Protein AF-A0A920G1R4-F1 (afdb_monomer_lite)

Sequence (100 aa):
MLQDKLALYAEKQFMYLARHQTPDFARKVLRENIPGVHGEREYRRYYPAGEVTAQLLGLTNVDGHGIAGVELGFEAWLRGVPAKSDLSKIYTVTRYGISV

pLDDT: mean 70.04, std 16.21, range [24.03, 88.5]

Foldseek 3Di:
DVVVVCVVCVVPFDDDPDPPDDPVVQVVVVVVVQPLPDDDDDDDDDDPVPPVCCQACHDADPNRQGDDHVSPVCVVPPVPDDDPDPPVPRGDDDDDDDDD

Secondary structure (DSSP, 8-state):
-HHHHHHHTTT-S---S-SS--HHHHHHHHHT--TT-----------TTTHHHHHHH--B-TTS-B-SHHHHHTHHHHS-PPP---GGG-------PPP-

Structure (mmCIF, N/CA/C/O backbone):
data_AF-A0A920G1R4-F1
#
_entry.id   AF-A0A920G1R4-F1
#
loop_
_atom_site.group_PDB
_atom_site.id
_atom_site.type_symbol
_atom_site.label_atom_id
_atom_site.label_alt_id
_atom_site.label_comp_id
_atom_site.label_asym_id
_atom_site.label_entity_id
_atom_site.label_seq_id
_atom_site.pdbx_PDB_ins_code
_atom_site.Cartn_x
_atom_site.Cartn_y
_atom_site.Cartn_z
_atom_site.occupancy
_atom_site.B_iso_or_equiv
_atom_site.auth_seq_id
_atom_site.auth_comp_id
_atom_site.auth_asym_id
_atom_site.auth_atom_id
_atom_site.pdbx_PDB_model_num
ATOM 1 N N . MET A 1 1 ? -2.738 14.923 17.923 1.00 58.59 1 MET A N 1
ATOM 2 C CA . MET A 1 1 ? -2.378 13.517 18.229 1.00 58.59 1 MET A CA 1
ATOM 3 C C . MET A 1 1 ? -3.436 12.562 17.661 1.00 58.59 1 MET A C 1
ATOM 5 O O . MET A 1 1 ? -4.402 13.030 17.073 1.00 58.59 1 MET A O 1
ATOM 9 N N . LEU A 1 2 ? -3.262 11.234 17.765 1.00 67.19 2 LEU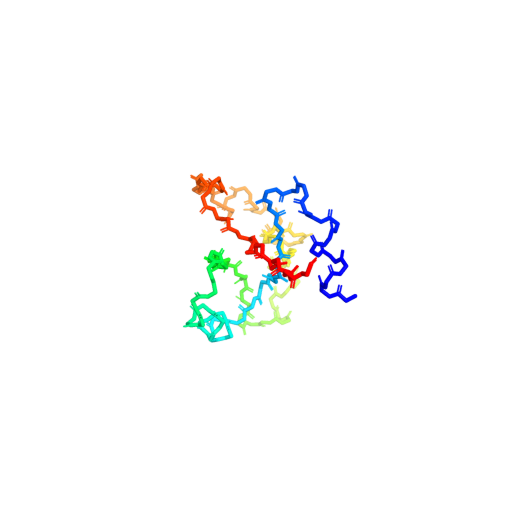 A N 1
ATOM 10 C CA . LEU A 1 2 ? -4.223 10.236 17.244 1.00 67.19 2 LEU A CA 1
ATOM 11 C C . LEU A 1 2 ? -5.642 10.419 17.819 1.00 67.19 2 LEU A C 1
ATOM 13 O O . LEU A 1 2 ? -6.617 10.228 17.103 1.00 67.19 2 LEU A O 1
ATOM 17 N N . GLN A 1 3 ? -5.746 10.857 19.076 1.00 73.69 3 GLN A N 1
ATOM 18 C CA . GLN A 1 3 ? -7.016 11.128 19.760 1.00 73.69 3 GLN A CA 1
ATOM 19 C C . GLN A 1 3 ? -7.860 12.197 19.044 1.00 73.69 3 GLN A C 1
ATOM 21 O O . GLN A 1 3 ? -9.052 11.992 18.834 1.00 73.69 3 GLN A O 1
ATOM 26 N N . ASP A 1 4 ? -7.235 13.271 18.555 1.00 78.38 4 ASP A N 1
ATOM 27 C CA . ASP A 1 4 ? -7.934 14.337 17.819 1.00 78.38 4 ASP A CA 1
ATOM 28 C C . ASP A 1 4 ? -8.475 13.841 16.470 1.00 78.38 4 ASP A C 1
ATOM 30 O O . ASP A 1 4 ? -9.553 14.236 16.030 1.00 78.38 4 ASP A O 1
ATOM 34 N N . LYS A 1 5 ? -7.741 12.928 15.814 1.00 70.00 5 LYS A N 1
ATOM 35 C CA . LYS A 1 5 ? -8.205 12.283 14.578 1.00 70.00 5 LYS A CA 1
ATOM 36 C C . LYS A 1 5 ? -9.390 11.360 14.848 1.00 70.00 5 LYS A C 1
ATOM 38 O O . LYS A 1 5 ? -10.325 11.355 14.062 1.00 70.00 5 LYS A O 1
ATOM 43 N N . LEU A 1 6 ? -9.387 10.623 15.956 1.00 77.00 6 LEU A N 1
ATOM 44 C CA . LEU A 1 6 ? -10.520 9.771 16.326 1.00 77.00 6 LEU A CA 1
ATOM 45 C C . LEU A 1 6 ? -11.782 10.600 16.593 1.00 77.00 6 LEU A C 1
ATOM 47 O O . LEU A 1 6 ? -12.852 10.228 16.125 1.00 77.00 6 LEU A O 1
ATOM 51 N N . ALA A 1 7 ? -11.650 11.749 17.261 1.00 75.62 7 ALA A N 1
ATOM 52 C CA . ALA A 1 7 ? -12.766 12.667 17.488 1.00 75.62 7 ALA A CA 1
ATOM 53 C C . ALA A 1 7 ? -13.328 13.239 16.172 1.00 75.62 7 ALA A C 1
ATOM 55 O O . ALA A 1 7 ? -14.539 13.259 15.973 1.00 75.62 7 ALA A O 1
ATOM 56 N N . LEU A 1 8 ? -12.458 13.633 15.236 1.00 77.12 8 LEU A N 1
ATOM 57 C CA . LEU A 1 8 ? -12.865 14.168 13.930 1.00 77.12 8 LEU A CA 1
ATOM 58 C C . LEU A 1 8 ? -13.582 13.131 13.044 1.00 77.12 8 LEU A C 1
ATOM 60 O O . LEU A 1 8 ? -14.376 13.486 12.175 1.00 77.12 8 LEU A O 1
ATOM 64 N N . TYR A 1 9 ? -13.278 11.850 13.241 1.00 70.94 9 TYR A N 1
ATOM 65 C CA . TYR A 1 9 ? -13.869 10.739 12.497 1.00 70.94 9 TYR A CA 1
ATOM 66 C C . TYR A 1 9 ? -14.948 10.003 13.307 1.00 70.94 9 TYR A C 1
ATOM 68 O O . TYR A 1 9 ? -15.400 8.954 12.865 1.00 70.94 9 TYR A O 1
ATOM 76 N N . ALA A 1 10 ? -15.405 10.548 14.442 1.00 72.81 10 ALA A N 1
ATOM 77 C CA . ALA A 1 10 ? -16.384 9.894 15.317 1.00 72.81 10 ALA A CA 1
ATOM 78 C C . ALA A 1 10 ? -17.729 9.605 14.624 1.00 72.81 10 ALA A C 1
ATOM 80 O O . ALA A 1 10 ? -18.373 8.603 14.921 1.00 72.81 10 ALA A O 1
ATOM 81 N N . GLU A 1 11 ? -18.132 10.452 13.674 1.00 75.38 11 GLU A N 1
ATOM 82 C CA . GLU A 1 11 ? -19.344 10.263 12.861 1.00 75.38 11 GLU A CA 1
ATOM 83 C C . GLU A 1 11 ? -19.083 9.475 11.565 1.00 75.38 11 GLU A C 1
ATOM 85 O O . GLU A 1 11 ? -20.011 9.133 10.832 1.00 75.38 11 GLU A O 1
ATOM 90 N N . LYS A 1 12 ? -17.816 9.183 11.250 1.00 69.00 12 LYS A N 1
ATOM 91 C CA . LYS A 1 12 ? -17.422 8.475 10.032 1.00 69.00 12 LYS A CA 1
ATOM 92 C C . LYS A 1 12 ? -17.278 6.988 10.318 1.00 69.00 12 LYS A C 1
ATOM 94 O O . LYS A 1 12 ? -16.675 6.568 11.295 1.00 69.00 12 LYS A O 1
ATOM 99 N N . GLN A 1 13 ? -17.766 6.173 9.391 1.00 67.06 13 GLN A N 1
ATOM 100 C CA . GLN A 1 13 ? -17.692 4.716 9.507 1.00 67.06 13 GLN A CA 1
ATOM 101 C C . GLN A 1 13 ? -16.306 4.149 9.149 1.00 67.06 13 GLN A C 1
ATOM 103 O O . GLN A 1 13 ? -16.081 2.952 9.297 1.00 67.06 13 GLN A O 1
ATOM 108 N N . PHE A 1 14 ? -15.382 4.988 8.661 1.00 70.50 14 PHE A N 1
ATOM 109 C CA . PHE A 1 14 ? -14.089 4.553 8.142 1.00 70.50 14 PHE A CA 1
ATOM 110 C C . PHE A 1 14 ? -12.985 5.605 8.329 1.00 70.50 14 PHE A C 1
ATOM 112 O O . PHE A 1 14 ? -13.183 6.791 8.049 1.00 70.50 14 PHE A O 1
ATOM 119 N N . MET A 1 15 ? -11.799 5.148 8.745 1.00 73.94 15 MET A N 1
ATOM 120 C CA . MET A 1 15 ? -10.576 5.946 8.821 1.00 73.94 15 MET A CA 1
ATOM 121 C C . MET A 1 15 ? -9.343 5.062 8.592 1.00 73.94 15 MET A C 1
ATOM 123 O O . MET A 1 15 ? -9.155 4.059 9.278 1.00 73.94 15 MET A O 1
ATOM 127 N N . TYR A 1 16 ? -8.449 5.470 7.687 1.00 73.50 16 TYR A N 1
ATOM 128 C CA . TYR A 1 16 ? -7.135 4.836 7.561 1.00 73.50 16 TYR A CA 1
ATOM 129 C C . TYR A 1 16 ? -6.268 5.146 8.790 1.00 73.50 16 TYR A C 1
ATOM 13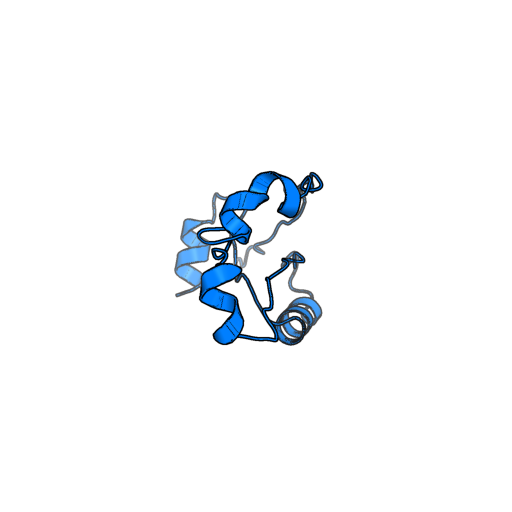1 O O . TYR A 1 16 ? -5.992 6.310 9.083 1.00 73.50 16 TYR A O 1
ATOM 139 N N . LEU A 1 17 ? -5.792 4.101 9.474 1.00 78.44 17 LEU A N 1
ATOM 140 C CA . LEU A 1 17 ? -4.836 4.233 10.580 1.00 78.44 17 LEU A CA 1
ATOM 141 C C . LEU A 1 17 ? -3.401 4.392 10.063 1.00 78.44 17 LEU A C 1
ATOM 143 O O . LEU A 1 17 ? -2.689 5.309 10.466 1.00 78.44 17 LEU A O 1
ATOM 147 N N . ALA A 1 18 ? -2.993 3.511 9.149 1.00 79.88 18 ALA A N 1
ATOM 148 C CA . ALA A 1 18 ? -1.699 3.542 8.481 1.00 79.88 18 ALA A CA 1
ATOM 149 C C . ALA A 1 18 ? -1.766 2.747 7.168 1.00 79.88 18 ALA A C 1
ATOM 151 O O . ALA A 1 18 ? -2.415 1.705 7.115 1.00 79.88 18 ALA A O 1
ATOM 152 N N . ARG A 1 19 ? -1.074 3.220 6.126 1.00 79.44 19 ARG A N 1
ATOM 153 C CA . ARG A 1 19 ? -0.928 2.535 4.826 1.00 79.44 19 ARG A CA 1
ATOM 154 C C . ARG A 1 19 ? 0.523 2.112 4.605 1.00 79.44 19 ARG A C 1
ATOM 156 O O . ARG A 1 19 ? 1.414 2.602 5.306 1.00 79.44 19 ARG A O 1
ATOM 163 N N . HIS A 1 20 ? 0.759 1.198 3.663 1.00 75.81 20 HIS A N 1
ATOM 164 C CA . HIS A 1 20 ? 2.101 0.747 3.252 1.00 75.81 20 HIS A CA 1
ATOM 165 C C . HIS A 1 20 ? 3.021 0.267 4.389 1.00 75.81 20 HIS A C 1
ATOM 167 O O . HIS A 1 20 ? 4.240 0.450 4.340 1.00 75.81 20 HIS A O 1
ATOM 173 N N . GLN A 1 21 ? 2.446 -0.344 5.425 1.00 82.00 21 GLN A N 1
ATOM 174 C CA . GLN A 1 21 ? 3.226 -0.918 6.516 1.00 82.00 21 GLN A CA 1
ATOM 175 C C . GLN A 1 21 ? 3.934 -2.196 6.068 1.00 82.00 21 GLN A C 1
ATOM 177 O O . GLN A 1 21 ? 3.445 -2.927 5.203 1.00 82.00 21 GLN A O 1
ATOM 182 N N . THR A 1 22 ? 5.089 -2.489 6.669 1.00 79.75 22 THR A N 1
ATOM 183 C CA . THR A 1 22 ? 5.774 -3.753 6.387 1.00 79.75 22 THR A CA 1
ATOM 184 C C . THR A 1 22 ? 4.889 -4.926 6.821 1.00 79.75 22 THR A C 1
ATOM 186 O O . THR A 1 22 ? 4.171 -4.815 7.822 1.00 79.75 22 THR A O 1
ATOM 189 N N . PRO A 1 23 ? 4.949 -6.077 6.125 1.00 77.38 23 PRO A N 1
ATOM 190 C CA . PRO A 1 23 ? 4.160 -7.244 6.508 1.00 77.38 23 PRO A CA 1
ATOM 191 C C . PRO A 1 23 ? 4.388 -7.666 7.962 1.00 77.38 23 PRO A C 1
ATOM 193 O O . PRO A 1 23 ? 3.471 -8.148 8.617 1.00 77.38 23 PRO A O 1
ATOM 196 N N . ASP A 1 24 ? 5.602 -7.472 8.479 1.00 81.31 24 ASP A N 1
ATOM 197 C CA . ASP A 1 24 ? 5.936 -7.821 9.855 1.00 81.31 24 ASP A CA 1
ATOM 198 C C . ASP A 1 24 ? 5.282 -6.902 10.887 1.00 81.31 24 ASP A C 1
ATOM 200 O O . AS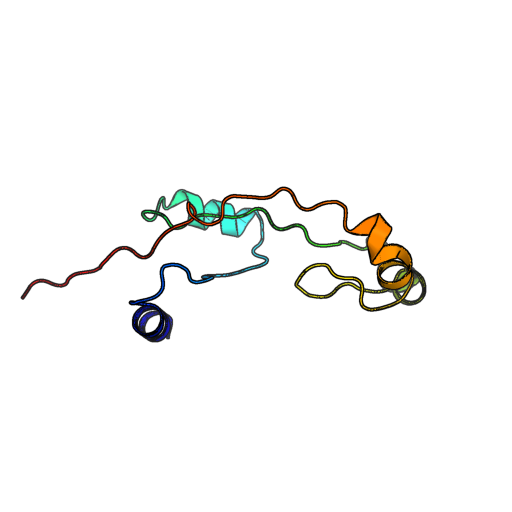P A 1 24 ? 4.645 -7.376 11.831 1.00 81.31 24 ASP A O 1
ATOM 204 N N . PHE A 1 25 ? 5.342 -5.591 10.651 1.00 7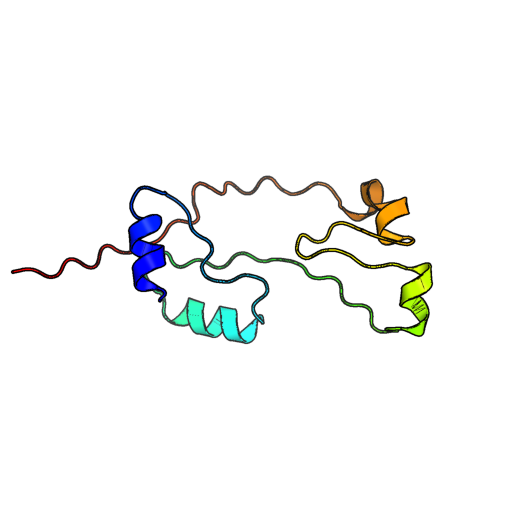9.19 25 PHE A N 1
ATOM 205 C CA . PHE A 1 25 ? 4.671 -4.616 11.499 1.00 79.19 25 PHE A CA 1
ATOM 206 C C . PHE A 1 25 ? 3.152 -4.815 11.480 1.00 79.19 25 PHE A C 1
ATOM 208 O O . PHE A 1 25 ? 2.524 -4.869 12.537 1.00 79.19 25 PHE A O 1
ATOM 215 N N . ALA A 1 26 ? 2.570 -5.009 10.292 1.00 77.88 26 ALA A N 1
ATOM 216 C CA . ALA A 1 26 ? 1.144 -5.280 10.143 1.00 77.88 26 ALA A CA 1
ATOM 217 C C . ALA A 1 26 ? 0.725 -6.536 10.925 1.00 77.88 26 ALA A C 1
ATOM 219 O O . ALA A 1 26 ? -0.236 -6.491 11.688 1.00 77.88 26 ALA A O 1
ATOM 220 N N . ARG A 1 27 ? 1.484 -7.638 10.826 1.00 82.19 27 ARG A N 1
ATOM 221 C CA . ARG A 1 27 ? 1.227 -8.852 11.621 1.00 82.19 27 ARG A CA 1
ATOM 222 C C . ARG A 1 27 ? 1.324 -8.599 13.118 1.00 82.19 27 ARG A C 1
ATOM 224 O O . ARG A 1 27 ? 0.525 -9.147 13.869 1.00 82.19 27 ARG A O 1
ATOM 231 N N . LYS A 1 28 ? 2.294 -7.801 13.570 1.00 85.19 28 LYS A N 1
ATOM 232 C CA . LYS A 1 28 ? 2.428 -7.463 14.990 1.00 85.19 28 LYS A CA 1
ATOM 233 C C . LYS A 1 28 ? 1.174 -6.761 15.503 1.00 85.19 28 LYS A C 1
ATOM 235 O O . LYS A 1 28 ? 0.617 -7.226 16.483 1.00 85.19 28 LYS A O 1
ATOM 240 N N . VAL A 1 29 ? 0.703 -5.732 14.802 1.00 80.75 29 VAL A N 1
ATOM 241 C CA . VAL A 1 29 ? -0.504 -4.983 15.184 1.00 80.75 29 VAL A CA 1
ATOM 242 C C . VAL A 1 29 ? -1.758 -5.858 15.120 1.00 80.75 29 VAL A C 1
ATOM 244 O O . VAL A 1 29 ? -2.568 -5.833 16.039 1.00 80.75 29 VAL A O 1
ATOM 247 N N . LEU A 1 30 ? -1.910 -6.676 14.075 1.00 80.25 30 LEU A N 1
ATOM 248 C CA . LEU A 1 30 ? -3.081 -7.546 13.922 1.00 80.25 30 LEU A CA 1
ATOM 249 C C . LEU A 1 30 ? -3.148 -8.665 14.971 1.00 80.25 30 LEU A C 1
ATOM 251 O O . LEU A 1 30 ? -4.241 -9.107 15.314 1.00 80.25 30 LEU A O 1
ATOM 255 N N . ARG A 1 31 ? -2.005 -9.110 15.512 1.00 88.50 31 ARG A N 1
ATOM 256 C CA . ARG A 1 31 ? -1.966 -10.096 16.607 1.00 88.50 31 ARG A CA 1
ATOM 257 C C . ARG A 1 31 ? -2.502 -9.561 17.929 1.00 88.50 31 ARG A C 1
ATOM 259 O O . ARG A 1 31 ? -2.958 -10.362 18.735 1.00 88.50 31 ARG A O 1
ATOM 266 N N . GLU A 1 32 ? -2.484 -8.247 18.134 1.00 86.06 32 GLU A N 1
ATOM 267 C CA . GLU A 1 32 ? -3.063 -7.625 19.332 1.00 86.06 32 GLU A CA 1
ATOM 268 C C . GLU A 1 32 ? -4.599 -7.735 19.356 1.00 86.06 32 GLU A C 1
ATOM 270 O O . GLU A 1 32 ? -5.220 -7.423 20.367 1.00 86.06 32 GLU A O 1
ATOM 275 N N . ASN A 1 33 ? -5.215 -8.186 18.251 1.00 80.31 33 ASN A N 1
ATOM 276 C CA . ASN A 1 33 ? -6.647 -8.461 18.122 1.00 80.31 33 ASN A CA 1
ATOM 277 C C . ASN A 1 33 ? -7.533 -7.314 18.638 1.00 80.31 33 ASN A C 1
ATOM 279 O O . ASN A 1 33 ? -8.560 -7.531 19.284 1.00 80.31 33 ASN A O 1
ATOM 283 N N . ILE A 1 34 ? -7.102 -6.078 18.372 1.00 80.88 34 ILE A N 1
ATOM 284 C CA . ILE A 1 34 ? -7.824 -4.870 18.766 1.00 80.88 34 ILE A CA 1
ATOM 285 C C . ILE A 1 34 ? -9.164 -4.901 18.024 1.00 80.88 34 ILE A C 1
ATOM 287 O O . ILE A 1 34 ? -9.136 -4.926 16.790 1.00 80.88 34 ILE A O 1
ATOM 291 N N . PRO A 1 35 ? -10.314 -4.924 18.732 1.00 75.00 35 PRO A N 1
ATOM 292 C CA . PRO A 1 35 ? -11.616 -5.148 18.119 1.00 75.00 35 PRO A CA 1
ATOM 293 C C . PRO A 1 35 ? -11.813 -4.239 16.921 1.00 75.00 35 PRO A C 1
ATOM 295 O O . PRO A 1 35 ? -11.772 -3.037 17.112 1.00 75.00 35 PRO A O 1
ATOM 298 N N . GLY A 1 36 ? -11.914 -4.901 15.760 1.00 72.25 36 GLY A N 1
ATOM 299 C CA . GLY A 1 36 ? -12.006 -4.500 14.350 1.00 72.25 36 GLY A CA 1
ATOM 300 C C . GLY A 1 36 ? -10.959 -3.551 13.748 1.00 72.25 36 GLY A C 1
ATOM 301 O O . GLY A 1 36 ? -11.141 -3.027 12.645 1.00 72.25 36 GLY A O 1
ATOM 302 N N . VAL A 1 37 ? -9.806 -3.373 14.387 1.00 77.38 37 VAL A N 1
ATOM 303 C CA . VAL A 1 37 ? -8.630 -2.999 13.599 1.00 77.38 37 VAL A CA 1
ATOM 304 C C . VAL A 1 37 ? -8.380 -4.142 12.617 1.00 77.38 37 VAL A C 1
ATOM 306 O O . VAL A 1 37 ? -8.131 -5.280 13.010 1.00 77.38 37 VAL A O 1
ATOM 309 N N . HIS A 1 38 ? -8.458 -3.839 11.327 1.00 74.75 38 HIS A N 1
ATOM 310 C CA . HIS A 1 38 ? -8.296 -4.812 10.258 1.00 74.75 38 HIS A CA 1
ATOM 311 C C . HIS A 1 38 ? -7.134 -4.413 9.353 1.00 74.75 38 HIS A C 1
ATOM 313 O O . HIS A 1 38 ? -6.792 -3.237 9.226 1.00 74.75 38 HIS A O 1
ATOM 319 N N . GLY A 1 39 ? -6.518 -5.411 8.724 1.00 76.56 39 GLY A N 1
ATOM 320 C CA . GLY A 1 39 ? -5.462 -5.207 7.744 1.00 76.56 39 GLY A CA 1
ATOM 321 C C . GLY A 1 39 ? -5.977 -5.503 6.348 1.00 76.56 39 GLY A C 1
ATOM 322 O O . GLY A 1 39 ? -6.642 -6.514 6.132 1.00 76.56 39 GLY A O 1
ATOM 323 N N . GLU A 1 40 ? -5.619 -4.645 5.403 1.00 78.31 40 GLU A N 1
ATOM 324 C CA . GLU A 1 40 ? -5.847 -4.862 3.981 1.00 78.31 40 GLU A CA 1
ATOM 325 C C . GLU A 1 40 ? -4.511 -5.127 3.286 1.00 78.31 40 GLU A C 1
ATOM 327 O O . GLU A 1 40 ? -3.483 -4.521 3.609 1.00 78.31 40 GLU A O 1
ATOM 332 N N . ARG A 1 41 ? -4.508 -6.071 2.341 1.00 74.50 41 ARG A N 1
ATOM 333 C CA . ARG A 1 41 ? -3.310 -6.381 1.565 1.00 74.50 41 ARG A CA 1
ATOM 334 C C . ARG A 1 41 ? -3.182 -5.389 0.417 1.00 74.50 41 ARG A C 1
ATOM 336 O O . ARG A 1 41 ? -3.815 -5.549 -0.620 1.00 74.50 41 ARG A O 1
ATOM 343 N N . GLU A 1 42 ? -2.295 -4.422 0.589 1.00 69.44 42 GLU A N 1
ATOM 344 C CA . GLU A 1 42 ? -1.882 -3.515 -0.478 1.00 69.44 42 GLU A CA 1
ATOM 345 C C . GLU A 1 42 ? -0.634 -4.059 -1.194 1.00 69.44 42 GLU A C 1
ATOM 347 O O . GLU A 1 42 ? 0.267 -4.632 -0.573 1.00 69.44 42 GLU A O 1
ATOM 352 N N . TYR A 1 43 ? -0.566 -3.869 -2.511 1.00 70.81 43 TYR A N 1
ATOM 353 C CA . TYR A 1 43 ? 0.603 -4.220 -3.315 1.00 70.81 43 TYR A CA 1
ATOM 354 C C . TYR A 1 43 ? 1.420 -2.965 -3.620 1.00 70.81 43 TYR A C 1
ATOM 356 O O . TYR A 1 43 ? 0.869 -1.925 -3.966 1.00 70.81 43 TYR A O 1
ATOM 364 N N . ARG A 1 44 ? 2.749 -3.071 -3.525 1.00 70.94 44 ARG A N 1
ATOM 365 C CA . ARG A 1 44 ? 3.689 -2.007 -3.895 1.00 70.94 44 ARG A CA 1
ATOM 366 C C . ARG A 1 44 ? 4.670 -2.535 -4.936 1.00 70.94 44 ARG A C 1
ATOM 368 O O . ARG A 1 44 ? 5.179 -3.645 -4.786 1.00 70.94 44 ARG A O 1
ATOM 375 N N . ARG A 1 45 ? 4.945 -1.739 -5.974 1.00 76.88 45 ARG A N 1
ATOM 376 C CA . ARG A 1 45 ? 5.946 -2.074 -6.996 1.00 76.88 45 ARG A CA 1
ATOM 377 C C . ARG A 1 45 ? 7.354 -2.045 -6.395 1.00 76.88 45 ARG A C 1
ATOM 379 O O . ARG A 1 45 ? 7.699 -1.134 -5.641 1.00 76.88 45 ARG A O 1
ATOM 386 N N . TYR A 1 46 ? 8.149 -3.053 -6.735 1.00 75.94 46 TYR A N 1
ATOM 387 C CA . TYR A 1 46 ? 9.564 -3.158 -6.392 1.00 75.94 46 TYR A CA 1
ATOM 388 C C . TYR A 1 46 ? 10.361 -3.283 -7.689 1.00 75.94 46 TYR A C 1
ATOM 390 O O . TYR A 1 46 ? 10.024 -4.120 -8.524 1.00 75.94 46 TYR A O 1
ATOM 398 N N . TYR A 1 47 ? 11.395 -2.454 -7.848 1.00 74.88 47 TYR A N 1
ATOM 399 C CA . TYR A 1 47 ? 12.238 -2.389 -9.044 1.00 74.88 47 TYR A CA 1
ATOM 400 C C . TYR A 1 47 ? 13.658 -2.871 -8.695 1.00 74.88 47 TYR A C 1
ATOM 402 O O . TYR A 1 47 ? 14.466 -2.067 -8.229 1.00 74.88 47 TYR A O 1
ATOM 410 N N . PRO A 1 48 ? 13.988 -4.165 -8.889 1.00 73.81 48 PRO A N 1
ATOM 411 C CA . PRO A 1 48 ? 15.258 -4.745 -8.436 1.00 73.81 48 PRO A CA 1
ATOM 412 C C . PRO A 1 48 ? 16.498 -4.109 -9.080 1.00 73.81 48 PRO A C 1
ATOM 414 O O . PRO A 1 48 ? 17.549 -4.045 -8.454 1.00 73.81 48 PRO A O 1
ATOM 417 N N . ALA A 1 49 ? 16.369 -3.628 -10.322 1.00 73.94 49 ALA A N 1
ATOM 418 C CA . ALA A 1 49 ? 17.439 -2.964 -11.070 1.00 73.94 49 ALA A CA 1
ATOM 419 C C . ALA A 1 49 ? 17.549 -1.449 -10.785 1.00 73.94 49 ALA A C 1
ATOM 421 O O . ALA A 1 49 ? 18.423 -0.779 -11.335 1.00 73.94 49 ALA A O 1
ATOM 422 N N . GLY A 1 50 ? 16.681 -0.911 -9.920 1.00 72.62 50 GLY A N 1
ATOM 423 C CA . GLY A 1 50 ? 16.749 0.462 -9.426 1.00 72.62 50 GLY A CA 1
ATOM 424 C C . GLY A 1 50 ? 16.845 1.525 -10.526 1.00 72.62 50 GLY A C 1
ATOM 425 O O . GLY A 1 50 ? 16.058 1.542 -11.476 1.00 72.62 50 GLY A O 1
ATOM 426 N N . GLU A 1 51 ? 17.819 2.424 -10.365 1.00 67.94 51 GLU A N 1
ATOM 427 C CA . GLU A 1 51 ? 18.010 3.633 -11.177 1.00 67.94 51 GLU A CA 1
ATOM 428 C C . GLU A 1 51 ? 18.270 3.340 -12.660 1.00 67.94 51 GLU A C 1
ATOM 430 O O . GLU A 1 51 ? 17.768 4.059 -13.523 1.00 67.94 51 GLU A O 1
ATOM 435 N N . VAL A 1 52 ? 18.958 2.236 -12.968 1.00 69.88 52 VAL A N 1
ATOM 436 C CA . VAL A 1 52 ? 19.353 1.870 -14.341 1.00 69.88 52 VAL A CA 1
ATOM 437 C C . VAL A 1 52 ? 18.134 1.672 -15.246 1.00 69.88 52 VAL A C 1
ATOM 439 O O . VAL A 1 52 ? 18.176 1.968 -16.437 1.00 69.88 52 VAL A O 1
ATOM 442 N N . THR A 1 53 ? 17.022 1.205 -14.676 1.00 70.56 53 THR A N 1
ATOM 443 C CA . THR A 1 53 ? 15.762 0.993 -15.400 1.00 70.56 53 THR A CA 1
ATOM 444 C C . THR A 1 53 ? 14.731 2.093 -15.171 1.00 70.56 53 THR A C 1
ATOM 446 O O . THR A 1 53 ? 13.737 2.136 -15.890 1.00 70.56 53 THR A O 1
ATOM 449 N N . ALA A 1 54 ? 14.941 2.988 -14.201 1.00 69.56 54 ALA A N 1
ATOM 450 C CA . ALA A 1 54 ? 13.923 3.935 -13.743 1.00 69.56 54 ALA A CA 1
ATOM 451 C C . ALA A 1 54 ? 13.481 4.925 -14.833 1.00 69.56 54 ALA A C 1
ATOM 453 O O . ALA A 1 54 ? 12.304 5.272 -14.901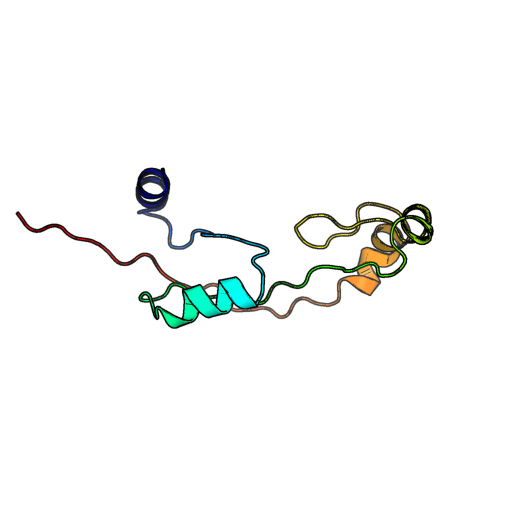 1.00 69.56 54 ALA A O 1
ATOM 454 N N . GLN A 1 55 ? 14.399 5.341 -15.712 1.00 73.00 55 GLN A N 1
ATOM 455 C CA . GLN A 1 55 ? 14.095 6.288 -16.793 1.00 73.00 55 GLN A CA 1
ATOM 456 C C . GLN A 1 55 ? 13.199 5.684 -17.884 1.00 73.00 55 GLN A C 1
ATOM 458 O O . GLN A 1 55 ? 12.361 6.385 -18.444 1.00 73.00 55 GLN A O 1
ATOM 463 N N . LEU A 1 56 ? 13.357 4.388 -18.175 1.00 74.75 56 LEU A N 1
ATOM 464 C CA . LEU A 1 56 ? 12.569 3.685 -19.192 1.00 74.75 56 LEU A CA 1
ATOM 465 C C . LEU A 1 56 ? 11.286 3.099 -18.601 1.00 74.75 56 LEU A C 1
ATOM 467 O O . LEU A 1 56 ? 10.194 3.321 -19.119 1.00 74.75 56 LEU A O 1
ATOM 471 N N . LEU A 1 57 ? 11.411 2.360 -17.500 1.00 80.25 57 LEU A N 1
ATOM 472 C CA . LEU A 1 57 ? 10.290 1.682 -16.858 1.00 80.25 57 LEU A CA 1
ATOM 473 C C . LEU A 1 57 ? 9.307 2.686 -16.247 1.00 80.25 57 LEU A C 1
ATOM 475 O O . LEU A 1 57 ? 8.098 2.510 -16.361 1.00 80.25 57 LEU A O 1
ATOM 479 N N . GLY A 1 58 ? 9.824 3.781 -15.689 1.00 80.94 58 GLY A N 1
ATOM 480 C CA . GLY A 1 58 ? 9.027 4.792 -15.013 1.00 80.94 58 GLY A CA 1
ATOM 481 C C . GLY A 1 58 ? 8.714 4.441 -13.560 1.00 80.94 58 GLY A C 1
ATOM 482 O O . GLY A 1 58 ? 9.269 3.511 -12.978 1.00 80.94 58 GLY A O 1
ATOM 483 N N . LEU A 1 59 ? 7.851 5.250 -12.949 1.00 81.19 59 LEU A N 1
ATOM 484 C CA . LEU A 1 59 ? 7.500 5.169 -11.532 1.00 81.19 59 LEU A CA 1
ATOM 485 C C . LEU A 1 59 ? 5.983 5.089 -11.365 1.00 81.19 59 LEU A C 1
ATOM 487 O O . LEU A 1 59 ? 5.229 5.508 -12.244 1.00 81.19 59 LEU A O 1
ATOM 491 N N . THR A 1 60 ? 5.550 4.614 -10.197 1.00 80.81 60 THR A N 1
ATOM 492 C CA . THR A 1 60 ? 4.146 4.625 -9.770 1.00 80.81 60 THR A CA 1
ATOM 493 C C . THR A 1 60 ? 3.953 5.513 -8.542 1.00 80.81 60 THR A C 1
ATOM 495 O O . THR A 1 60 ? 4.862 5.638 -7.718 1.00 80.81 60 THR A O 1
ATOM 498 N N . ASN A 1 61 ? 2.766 6.093 -8.378 1.00 81.81 61 ASN A N 1
ATOM 499 C CA . ASN A 1 61 ? 2.396 6.834 -7.171 1.00 81.81 61 ASN A CA 1
ATOM 500 C C . ASN A 1 61 ? 2.085 5.897 -5.977 1.00 81.81 61 ASN A C 1
ATOM 502 O O . ASN A 1 61 ? 2.206 4.673 -6.071 1.00 81.81 61 ASN A O 1
ATOM 506 N N . VAL A 1 62 ? 1.678 6.481 -4.842 1.00 74.75 62 VAL A N 1
ATOM 507 C CA . VAL A 1 62 ? 1.315 5.743 -3.611 1.00 74.75 62 VAL A CA 1
ATOM 508 C C . VAL A 1 62 ? 0.121 4.803 -3.794 1.00 74.75 62 VAL A C 1
ATOM 510 O O . VAL A 1 62 ? 0.025 3.795 -3.106 1.00 74.75 62 VAL A O 1
ATOM 513 N N . ASP A 1 63 ? -0.742 5.081 -4.766 1.00 76.62 63 ASP A N 1
ATOM 514 C CA . ASP A 1 63 ? -1.901 4.251 -5.098 1.00 76.62 63 ASP A CA 1
ATOM 515 C C . ASP A 1 63 ? -1.599 3.249 -6.230 1.00 76.62 63 ASP A C 1
ATOM 517 O O . ASP A 1 63 ? -2.485 2.542 -6.701 1.00 76.62 63 ASP A O 1
ATOM 521 N N . GLY A 1 64 ? -0.333 3.153 -6.656 1.00 75.50 64 GLY A N 1
ATOM 522 C CA . GLY A 1 64 ? 0.127 2.190 -7.654 1.00 75.50 64 GLY A CA 1
ATOM 523 C C . GLY A 1 64 ? -0.162 2.574 -9.107 1.00 75.50 64 GLY A C 1
ATOM 524 O O . GLY A 1 64 ? 0.006 1.731 -9.984 1.00 75.50 64 GLY A O 1
ATOM 525 N N . HIS A 1 65 ? -0.574 3.813 -9.388 1.00 82.69 65 HIS A N 1
ATOM 526 C CA . HIS A 1 65 ? -0.786 4.287 -10.760 1.00 82.69 65 HIS A CA 1
ATOM 527 C C . HIS A 1 65 ? 0.536 4.726 -11.376 1.00 82.69 65 HIS A C 1
ATOM 529 O O . HIS A 1 65 ? 1.307 5.437 -10.725 1.00 82.69 65 HIS A O 1
ATOM 535 N N . GLY A 1 66 ? 0.779 4.337 -12.627 1.00 83.94 66 GLY A N 1
ATOM 536 C CA . GLY A 1 66 ? 1.925 4.808 -13.397 1.00 83.94 66 GLY A CA 1
ATOM 537 C C . GLY A 1 66 ? 1.892 6.326 -13.558 1.00 83.94 66 GLY A C 1
ATOM 538 O O . GLY A 1 66 ? 0.854 6.899 -13.863 1.00 83.94 66 GLY A O 1
ATOM 539 N N . ILE A 1 67 ? 3.026 6.988 -13.331 1.00 87.38 67 ILE A N 1
ATOM 540 C CA . ILE A 1 67 ? 3.167 8.446 -13.504 1.00 87.38 67 ILE A CA 1
ATOM 541 C C . ILE A 1 67 ? 4.203 8.820 -14.568 1.00 87.38 67 ILE A C 1
ATOM 543 O O . ILE A 1 67 ? 4.259 9.971 -14.988 1.00 87.38 67 ILE A O 1
ATOM 547 N N . ALA A 1 68 ? 5.025 7.866 -15.006 1.00 85.38 68 ALA A N 1
ATOM 548 C CA . ALA A 1 68 ? 6.032 8.062 -16.044 1.00 85.38 68 ALA A CA 1
ATOM 549 C C . ALA A 1 68 ? 6.360 6.739 -16.749 1.00 85.38 68 ALA A C 1
ATOM 551 O O . ALA A 1 68 ? 6.006 5.667 -16.256 1.00 85.38 68 ALA A O 1
ATOM 552 N N . GLY A 1 69 ? 7.082 6.831 -17.869 1.00 86.12 69 GLY A N 1
ATOM 553 C CA . GLY A 1 69 ? 7.672 5.689 -18.571 1.00 86.12 69 GLY A CA 1
ATOM 554 C C . GLY A 1 69 ? 6.657 4.644 -19.033 1.00 86.12 69 GLY A C 1
ATOM 555 O O . GLY A 1 69 ? 5.501 4.952 -19.335 1.00 86.12 69 GLY A O 1
ATOM 556 N N . VAL A 1 70 ? 7.109 3.393 -19.087 1.00 85.06 70 VAL A N 1
ATOM 557 C CA . VAL A 1 70 ? 6.287 2.231 -19.454 1.00 85.06 70 VAL A CA 1
ATOM 558 C C . VAL A 1 70 ? 5.107 2.035 -18.495 1.00 85.06 70 VAL A C 1
ATOM 560 O O . VAL A 1 70 ? 4.019 1.707 -18.960 1.00 85.06 70 VAL A O 1
ATOM 563 N N . GLU A 1 71 ? 5.278 2.288 -17.195 1.00 84.31 71 GLU A N 1
ATOM 564 C CA . GLU A 1 71 ? 4.198 2.181 -16.199 1.00 84.31 71 GLU A CA 1
ATOM 565 C C . GLU A 1 71 ? 2.998 3.083 -16.542 1.00 84.31 71 GLU A C 1
ATOM 567 O O . GLU A 1 71 ? 1.854 2.652 -16.418 1.00 84.31 71 GLU A O 1
ATOM 572 N N . LEU A 1 72 ? 3.239 4.312 -17.022 1.00 84.31 72 LEU A N 1
ATOM 573 C CA . LEU A 1 72 ? 2.169 5.204 -17.492 1.00 84.31 72 LEU A CA 1
ATOM 574 C C . LEU A 1 72 ? 1.633 4.777 -18.866 1.00 84.31 72 LEU A C 1
ATOM 576 O O . LEU A 1 72 ? 0.423 4.700 -19.064 1.00 84.31 72 LEU A O 1
ATOM 580 N N . GLY A 1 73 ? 2.524 4.478 -19.818 1.00 85.38 73 GLY A N 1
ATOM 581 C CA . GLY A 1 73 ? 2.132 4.122 -21.187 1.00 85.38 73 GLY A CA 1
ATOM 582 C C . GLY A 1 73 ? 1.292 2.844 -21.280 1.00 85.38 73 GLY A C 1
ATOM 583 O O . GLY A 1 73 ? 0.457 2.717 -22.172 1.00 85.38 73 GLY A O 1
ATOM 584 N N . PHE A 1 74 ? 1.479 1.917 -20.340 1.00 84.00 74 PHE A N 1
ATOM 585 C CA . PHE A 1 74 ? 0.778 0.636 -20.282 1.00 84.00 74 PHE A CA 1
ATOM 586 C C . PHE A 1 74 ? -0.134 0.504 -19.057 1.00 84.00 74 PHE A C 1
ATOM 588 O O . PHE A 1 74 ? -0.540 -0.611 -18.731 1.00 84.00 74 PHE A O 1
ATOM 595 N N . GLU A 1 75 ? -0.510 1.606 -18.396 1.00 82.31 75 GLU A N 1
ATOM 596 C CA . GLU A 1 75 ? -1.323 1.568 -17.171 1.00 82.31 75 GLU A CA 1
ATOM 597 C C . GLU A 1 75 ? -2.592 0.717 -17.353 1.00 82.31 75 GLU A C 1
ATOM 599 O O . GLU A 1 75 ? -2.875 -0.164 -16.543 1.00 82.31 75 GLU A O 1
ATOM 604 N N . ALA A 1 76 ? -3.314 0.904 -18.463 1.00 81.62 76 ALA A N 1
ATOM 605 C CA . ALA A 1 76 ? -4.543 0.167 -18.761 1.00 81.62 76 ALA A CA 1
ATOM 606 C C . ALA A 1 76 ? -4.341 -1.359 -18.848 1.00 81.62 76 ALA A C 1
ATOM 608 O O . ALA A 1 76 ? -5.243 -2.121 -18.510 1.00 81.62 76 ALA A O 1
ATOM 609 N N . TRP A 1 77 ? -3.158 -1.808 -19.273 1.00 82.81 77 TRP A N 1
ATOM 610 C CA . TRP A 1 77 ? -2.804 -3.226 -19.335 1.00 82.81 77 TRP A CA 1
ATOM 611 C C . TRP A 1 77 ? -2.268 -3.739 -17.990 1.00 82.81 77 TRP A C 1
ATOM 613 O O . TRP A 1 77 ? -2.576 -4.853 -17.571 1.00 82.81 77 TRP A O 1
ATOM 623 N N . LEU A 1 78 ? -1.468 -2.926 -17.294 1.00 80.12 78 LEU A N 1
ATOM 624 C CA . LEU A 1 78 ? -0.736 -3.307 -16.080 1.00 80.12 78 LEU A CA 1
ATOM 625 C C . LEU A 1 78 ? -1.572 -3.249 -14.797 1.00 80.12 78 LEU A C 1
ATOM 627 O O . LEU A 1 78 ? -1.245 -3.935 -13.823 1.00 80.12 78 LEU A O 1
ATOM 631 N N . ARG A 1 79 ? -2.623 -2.425 -14.769 1.00 76.06 79 ARG A N 1
ATOM 632 C CA . ARG A 1 79 ? -3.465 -2.199 -13.585 1.00 76.06 79 ARG A CA 1
ATOM 633 C C . ARG A 1 79 ? -4.339 -3.402 -13.239 1.00 76.06 79 ARG A C 1
ATOM 635 O O . ARG A 1 79 ? -4.682 -3.591 -12.073 1.00 76.06 79 ARG A O 1
ATOM 642 N N . GLY A 1 80 ? -4.665 -4.227 -14.235 1.00 73.25 80 GLY A N 1
ATOM 643 C CA . GLY A 1 80 ? -5.640 -5.303 -14.088 1.00 73.25 80 GLY A CA 1
ATOM 644 C C . GLY A 1 80 ? -7.028 -4.778 -13.698 1.00 73.25 80 GLY A C 1
ATOM 645 O O . GLY A 1 80 ? -7.272 -3.573 -13.630 1.00 73.25 80 GLY A O 1
ATOM 646 N N . VAL A 1 81 ? -7.961 -5.693 -13.442 1.00 72.75 81 VAL A N 1
ATOM 647 C CA . VAL A 1 81 ? -9.292 -5.340 -12.933 1.00 72.75 81 VAL A CA 1
ATOM 648 C C . VAL A 1 81 ? -9.269 -5.490 -11.412 1.00 72.75 81 VAL A C 1
ATOM 650 O O . VAL A 1 81 ? -9.057 -6.609 -10.935 1.00 72.75 81 VAL A O 1
ATOM 653 N N . PRO A 1 82 ? -9.466 -4.410 -10.630 1.00 66.06 82 PRO A N 1
ATOM 654 C CA . PRO A 1 82 ? -9.549 -4.538 -9.185 1.00 66.06 82 PRO A CA 1
ATOM 655 C C . PRO A 1 82 ? -10.741 -5.428 -8.827 1.00 66.06 82 PRO A C 1
ATOM 657 O O . PRO A 1 82 ? -11.866 -5.203 -9.280 1.00 66.06 82 PRO A O 1
ATOM 660 N N . ALA A 1 83 ? -10.495 -6.448 -8.004 1.00 56.47 83 ALA A N 1
ATOM 661 C CA . ALA A 1 83 ? -11.577 -7.207 -7.402 1.00 56.47 83 ALA A CA 1
ATOM 662 C C . ALA A 1 83 ? -12.395 -6.254 -6.521 1.00 56.47 83 ALA A C 1
ATOM 664 O O . ALA A 1 83 ? -11.836 -5.496 -5.728 1.00 56.47 83 ALA A O 1
ATOM 665 N N . LYS A 1 84 ? -13.721 -6.267 -6.681 1.00 51.50 84 LYS A N 1
ATOM 666 C CA . LYS A 1 84 ? -14.624 -5.435 -5.884 1.00 51.50 84 LYS A CA 1
ATOM 667 C C . LYS A 1 84 ? -14.703 -6.016 -4.472 1.00 51.50 84 LYS A C 1
ATOM 669 O O . LYS A 1 84 ? -15.553 -6.853 -4.185 1.00 51.50 84 LYS A O 1
ATOM 674 N N . SER A 1 85 ? -13.776 -5.613 -3.612 1.00 50.56 85 SER A N 1
ATOM 675 C CA . SER A 1 85 ? -13.825 -5.911 -2.185 1.00 50.56 85 SER A CA 1
ATOM 676 C C . SER A 1 85 ? -14.942 -5.078 -1.568 1.00 50.56 85 SER A C 1
ATOM 678 O O . SER A 1 85 ? -14.980 -3.861 -1.749 1.00 50.56 85 SER A O 1
ATOM 680 N N . ASP A 1 86 ? -15.865 -5.720 -0.861 1.00 43.34 86 ASP A N 1
ATOM 681 C CA . ASP A 1 86 ? -16.884 -5.019 -0.091 1.00 43.34 86 ASP A CA 1
ATOM 682 C C . ASP A 1 86 ? -16.218 -4.301 1.093 1.00 43.34 86 ASP A C 1
ATOM 684 O O . ASP A 1 86 ? -15.983 -4.882 2.154 1.00 43.34 86 ASP A O 1
ATOM 688 N N . LEU A 1 87 ? -15.843 -3.036 0.882 1.00 46.97 87 LEU A N 1
ATOM 689 C CA . LEU A 1 87 ? -15.212 -2.191 1.898 1.00 46.97 87 LEU A CA 1
ATOM 690 C C . LEU A 1 87 ? -16.174 -1.877 3.061 1.00 46.97 87 LEU A C 1
ATOM 692 O O . LEU A 1 87 ? -15.730 -1.387 4.097 1.00 46.97 87 LEU A O 1
ATOM 696 N N . SER A 1 88 ? -17.468 -2.223 2.950 1.00 38.91 88 SER A N 1
ATOM 697 C CA . SER A 1 88 ? -18.462 -2.097 4.023 1.00 38.91 88 SER A CA 1
ATOM 698 C C . SER A 1 88 ? -18.367 -3.208 5.079 1.00 38.91 88 SER A C 1
ATOM 700 O O . SER A 1 88 ? -19.363 -3.544 5.711 1.00 38.91 88 SER A O 1
ATOM 702 N N . LYS A 1 89 ? -17.208 -3.852 5.247 1.00 33.28 89 LYS A N 1
ATOM 703 C CA . LYS A 1 89 ? -16.973 -4.866 6.295 1.00 33.28 89 LYS A CA 1
ATOM 704 C C . LYS A 1 89 ? -15.694 -4.640 7.098 1.00 33.28 89 LYS A C 1
ATOM 706 O O . LYS A 1 89 ? -15.395 -5.422 7.994 1.00 33.28 89 LYS A O 1
ATOM 711 N N . ILE A 1 90 ? -14.944 -3.582 6.797 1.00 43.47 90 ILE A N 1
ATOM 712 C CA . ILE A 1 90 ? -13.645 -3.293 7.409 1.00 43.47 90 ILE A CA 1
ATOM 713 C C . ILE A 1 90 ? -13.854 -2.173 8.441 1.00 43.47 90 ILE A C 1
ATOM 715 O O . ILE A 1 90 ? -13.518 -1.018 8.200 1.00 43.47 90 ILE A O 1
ATOM 719 N N . TYR A 1 91 ? -14.501 -2.486 9.568 1.00 44.97 91 TYR A N 1
ATOM 720 C CA . TYR A 1 91 ? -14.910 -1.488 10.565 1.00 44.97 91 TYR A CA 1
ATOM 721 C C . TYR A 1 91 ? -14.112 -1.600 11.857 1.00 44.97 91 TYR A C 1
ATOM 723 O O . TYR A 1 91 ? -14.172 -2.649 12.491 1.00 44.97 91 TYR A O 1
ATOM 731 N N . THR A 1 92 ? -13.505 -0.493 12.315 1.00 33.50 92 THR A N 1
ATOM 732 C CA . THR A 1 92 ? -13.378 -0.168 13.755 1.00 33.50 92 THR A CA 1
ATOM 733 C C . THR A 1 92 ? -12.872 1.209 14.066 1.00 33.50 92 THR A C 1
ATOM 735 O O . THR A 1 92 ? -11.795 1.607 13.624 1.00 33.50 92 THR A O 1
ATOM 738 N N . VAL A 1 93 ? -13.576 1.798 15.032 1.00 37.84 93 VAL A N 1
ATOM 739 C CA . VAL A 1 93 ? -12.999 2.291 16.285 1.00 37.84 93 VAL A CA 1
ATOM 740 C C . VAL A 1 93 ? -13.900 1.811 17.430 1.00 37.84 93 VAL A C 1
ATOM 742 O O . VAL A 1 93 ? -15.104 2.059 17.422 1.00 37.84 93 VAL A O 1
ATOM 745 N N . THR A 1 94 ? -13.323 1.125 18.419 1.00 34.72 94 THR A N 1
ATOM 746 C CA . THR A 1 94 ? -13.971 0.804 19.698 1.00 34.72 94 THR A CA 1
ATOM 747 C C . THR A 1 94 ? -14.245 2.092 20.468 1.00 34.72 94 THR A C 1
ATOM 749 O O . THR A 1 94 ? -13.332 2.873 20.739 1.00 34.72 94 THR A O 1
ATOM 752 N N . ARG A 1 95 ? -15.505 2.295 20.862 1.00 29.91 95 ARG A N 1
ATOM 753 C CA . ARG A 1 95 ? -15.919 3.278 21.868 1.00 29.91 95 ARG A CA 1
ATOM 754 C C . ARG A 1 95 ? -15.137 3.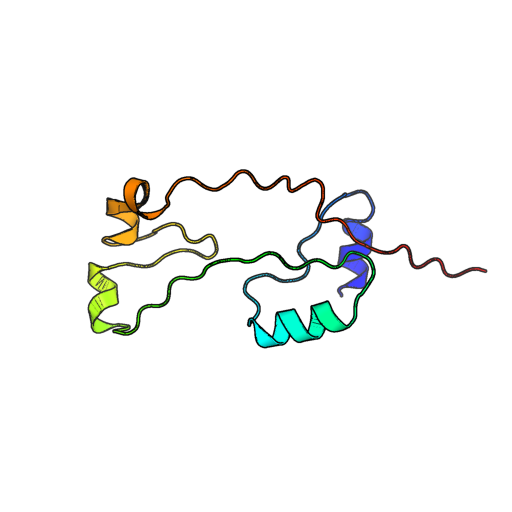029 23.163 1.00 29.91 95 ARG A C 1
ATOM 756 O O . ARG A 1 95 ? -15.437 2.079 23.877 1.00 29.91 95 ARG A O 1
ATOM 763 N N . TYR A 1 96 ? -14.189 3.897 23.501 1.00 29.50 96 TYR A N 1
ATOM 764 C CA . TYR A 1 96 ? -13.735 4.031 24.885 1.00 29.50 96 TYR A CA 1
ATOM 765 C C . TYR A 1 96 ? -14.672 5.015 25.587 1.00 29.50 96 TYR A C 1
ATOM 767 O O . TYR A 1 96 ? -14.557 6.226 25.424 1.00 29.50 96 TYR A O 1
ATOM 775 N N . GLY A 1 97 ? -15.652 4.482 26.317 1.00 28.25 97 GLY A N 1
ATOM 776 C CA . GLY A 1 97 ? -16.383 5.246 27.322 1.00 28.25 97 GLY A CA 1
ATOM 777 C C . GLY A 1 97 ? -15.593 5.220 28.625 1.00 28.25 97 GLY A C 1
ATOM 778 O O . GLY A 1 97 ? -15.311 4.141 29.139 1.00 28.25 97 GLY A O 1
ATOM 779 N N . ILE A 1 98 ? -15.238 6.390 29.149 1.00 26.38 98 ILE A N 1
ATOM 780 C CA . ILE A 1 98 ? -14.933 6.543 30.572 1.00 26.38 98 ILE A CA 1
ATOM 781 C C . ILE A 1 98 ? -16.279 6.802 31.247 1.00 26.38 98 ILE A C 1
ATOM 783 O O . ILE A 1 98 ? -16.956 7.773 30.920 1.00 26.38 98 ILE A O 1
ATOM 787 N N . SER A 1 99 ? -16.682 5.900 32.139 1.00 24.03 99 SER A N 1
ATOM 788 C CA . SER A 1 99 ? -17.731 6.173 33.117 1.00 24.03 99 SER A CA 1
ATOM 789 C C . SER A 1 99 ? -17.168 7.092 34.196 1.00 24.03 99 SER A C 1
ATOM 791 O O . SER A 1 99 ? -16.268 6.669 34.919 1.00 24.03 99 SER A O 1
ATOM 793 N N . VAL A 1 100 ? -17.724 8.300 34.303 1.00 35.50 100 VAL A N 1
ATOM 794 C CA . VAL A 1 100 ? -18.188 8.902 35.565 1.00 35.50 100 VAL A CA 1
ATOM 795 C C . VAL A 1 100 ? -19.479 9.646 35.252 1.00 35.50 100 VAL A C 1
ATOM 797 O O . VAL A 1 100 ? -19.480 10.380 34.239 1.00 35.50 100 VAL A O 1
#

Radius of gyration: 18.38 Å; chains: 1; bounding box: 39×24×57 Å